Protein AF-X0V634-F1 (afdb_monomer)

Organism: NCBI:txid412755

Foldseek 3Di:
DDPVVLVVLQVLLVVLLVVLVVVPDDLVRLVVLLVVLVVSLVVLVVVLVPDPDPVVNVSSVVSNVSSVVSNVSSVCVVPDDD

Nearest PDB structures (foldseek):
  1cnt-assembly1_4  TM=6.697E-01  e=1.132E-01  Homo sapiens

pLDDT: mean 83.42, std 13.7, range [41.03, 95.56]

Solvent-accessible surface area (backbone atoms only — not comparable to full-atom values): 4575 Å² total; per-residue (Å²): 129,58,71,69,58,50,52,53,49,51,52,48,44,49,52,52,46,52,51,61,73,67,69,78,72,55,71,73,58,44,55,55,50,42,58,50,33,50,53,51,35,53,55,30,53,52,43,41,72,72,46,86,50,66,66,62,30,51,52,38,48,53,51,32,54,50,26,50,50,43,37,50,51,50,49,40,72,72,74,48,90,126

Radius of gyration: 13.32 Å; Cα contacts (8 Å, |Δi|>4): 54; chains: 1; bounding box: 34×22×34 Å

Structure (mmCIF, N/CA/C/O backbone):
data_AF-X0V634-F1
#
_entry.id   AF-X0V634-F1
#
loop_
_atom_site.group_PDB
_atom_site.id
_atom_site.type_symbol
_atom_site.label_atom_id
_atom_site.label_alt_id
_atom_site.label_comp_id
_atom_site.label_asym_id
_atom_site.label_entity_id
_atom_site.label_seq_id
_atom_site.pdbx_PDB_ins_code
_atom_site.Cartn_x
_atom_site.Cartn_y
_atom_site.Cartn_z
_atom_site.occupancy
_atom_site.B_iso_or_equiv
_atom_site.auth_seq_id
_atom_site.auth_comp_id
_atom_site.auth_asym_id
_atom_site.auth_atom_id
_atom_site.pdbx_PDB_model_num
ATOM 1 N N . MET A 1 1 ? -7.916 9.327 6.112 1.00 85.31 1 MET A N 1
ATOM 2 C CA . MET A 1 1 ? -8.250 8.637 4.845 1.00 85.31 1 MET A CA 1
ATOM 3 C C . MET A 1 1 ? -9.730 8.247 4.789 1.00 85.31 1 MET A C 1
ATOM 5 O O . MET A 1 1 ? -10.238 7.587 5.704 1.00 85.31 1 MET A O 1
ATOM 9 N N . ASN A 1 2 ? -10.425 8.692 3.745 1.00 88.94 2 ASN A N 1
ATOM 10 C CA . ASN A 1 2 ? -11.834 8.433 3.450 1.00 88.94 2 ASN A CA 1
ATOM 11 C C . ASN A 1 2 ? -12.023 7.157 2.597 1.00 88.94 2 ASN A C 1
ATOM 13 O O . ASN A 1 2 ? -11.053 6.541 2.169 1.00 88.94 2 ASN A O 1
ATOM 17 N N . HIS A 1 3 ? -13.274 6.741 2.372 1.00 86.31 3 HIS A N 1
ATOM 18 C CA . HIS A 1 3 ? -13.590 5.498 1.654 1.00 86.31 3 HIS A CA 1
ATOM 19 C C . HIS A 1 3 ? -13.096 5.490 0.196 1.00 86.31 3 HIS A C 1
ATOM 21 O O . HIS A 1 3 ? -12.489 4.513 -0.229 1.00 86.31 3 HIS A O 1
ATOM 27 N N . LYS A 1 4 ? -13.266 6.597 -0.539 1.00 90.81 4 LYS A N 1
ATOM 28 C CA . LYS A 1 4 ? -12.823 6.709 -1.939 1.00 90.81 4 LYS A CA 1
ATOM 29 C C . LYS A 1 4 ? -11.304 6.598 -2.074 1.00 90.81 4 LYS A C 1
ATOM 31 O O . LYS A 1 4 ? -10.819 5.954 -2.995 1.00 90.81 4 LYS A O 1
ATOM 36 N N . GLU A 1 5 ? -10.558 7.200 -1.149 1.00 90.06 5 GLU A N 1
ATOM 37 C CA . GLU A 1 5 ? -9.092 7.096 -1.116 1.00 90.06 5 GLU A CA 1
ATOM 38 C C . GLU A 1 5 ? -8.641 5.644 -0.892 1.00 90.06 5 GLU A C 1
ATOM 40 O O . GLU A 1 5 ? -7.706 5.179 -1.539 1.00 90.06 5 GLU A O 1
ATOM 45 N N . ILE A 1 6 ? -9.338 4.904 -0.023 1.00 88.88 6 ILE A N 1
ATOM 46 C CA . ILE A 1 6 ? -9.044 3.487 0.239 1.00 88.88 6 ILE A CA 1
ATOM 47 C C . ILE A 1 6 ? -9.314 2.638 -1.002 1.00 88.88 6 ILE A C 1
ATOM 49 O O . ILE A 1 6 ? -8.480 1.809 -1.351 1.00 88.88 6 ILE A O 1
ATOM 53 N N . GLU A 1 7 ? -10.438 2.852 -1.690 1.00 90.94 7 GLU A N 1
ATOM 54 C CA . GLU A 1 7 ? -10.756 2.137 -2.934 1.00 90.94 7 GLU A CA 1
ATOM 55 C C . GLU A 1 7 ? -9.723 2.411 -4.033 1.00 90.94 7 GLU A C 1
ATOM 57 O O . GLU A 1 7 ? -9.288 1.489 -4.723 1.00 90.94 7 GLU A O 1
ATOM 62 N N . GLN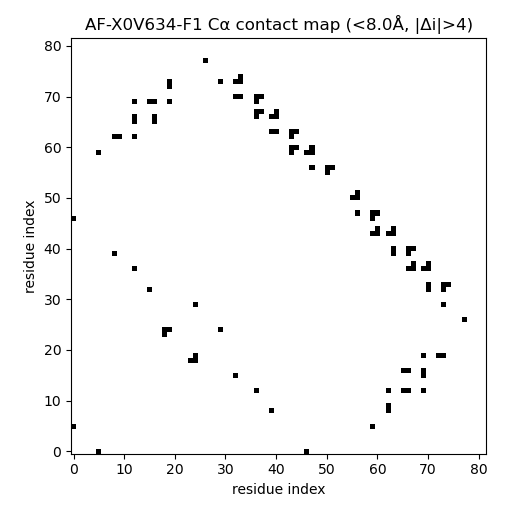 A 1 8 ? -9.294 3.666 -4.186 1.00 91.56 8 GLN A N 1
ATOM 63 C CA . GLN A 1 8 ? -8.255 4.039 -5.148 1.00 91.56 8 GLN A CA 1
ATOM 64 C C . GLN A 1 8 ? -6.928 3.341 -4.842 1.00 91.56 8 GLN A C 1
ATOM 66 O O . GLN A 1 8 ? -6.326 2.754 -5.741 1.00 91.56 8 GLN A O 1
ATOM 71 N N . ILE A 1 9 ? -6.502 3.351 -3.575 1.00 90.75 9 ILE A N 1
ATOM 72 C CA . ILE A 1 9 ? -5.282 2.668 -3.137 1.00 90.75 9 ILE A CA 1
ATOM 73 C C . ILE A 1 9 ? -5.401 1.155 -3.331 1.00 90.75 9 ILE A C 1
ATOM 75 O O . ILE A 1 9 ? -4.473 0.538 -3.844 1.00 90.75 9 ILE A O 1
ATOM 79 N N . ALA A 1 10 ? -6.533 0.553 -2.969 1.00 89.69 10 ALA A N 1
ATOM 80 C CA . ALA A 1 10 ? -6.755 -0.879 -3.133 1.00 89.69 10 ALA A CA 1
ATOM 81 C C . ALA A 1 10 ? -6.687 -1.305 -4.605 1.00 89.69 10 ALA A C 1
ATOM 83 O O . ALA A 1 10 ? -6.018 -2.286 -4.930 1.00 89.69 10 ALA A O 1
ATOM 84 N N . ASN A 1 11 ? -7.324 -0.544 -5.499 1.00 91.81 11 ASN A N 1
ATOM 85 C CA . ASN A 1 11 ? -7.280 -0.801 -6.937 1.00 91.81 11 ASN A CA 1
ATOM 86 C C . ASN A 1 11 ? -5.863 -0.667 -7.499 1.00 91.81 11 ASN A C 1
ATOM 88 O O . ASN A 1 11 ? -5.443 -1.529 -8.266 1.00 91.81 11 ASN A O 1
ATOM 92 N N . TYR A 1 12 ? -5.131 0.373 -7.091 1.00 91.00 12 TYR A N 1
ATOM 93 C CA . TYR A 1 12 ? -3.738 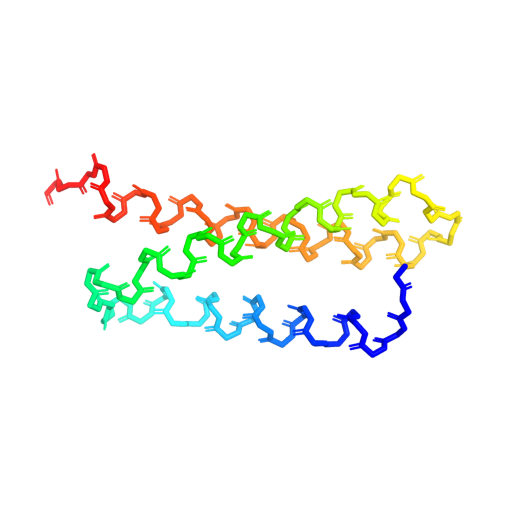0.567 -7.484 1.00 91.00 12 TYR A CA 1
ATOM 94 C C . TYR A 1 12 ? -2.853 -0.592 -7.009 1.00 91.00 12 TYR A C 1
ATOM 96 O O . TYR A 1 12 ? -2.220 -1.247 -7.826 1.00 91.00 12 TYR A O 1
ATOM 104 N N . VAL A 1 13 ? -2.872 -0.916 -5.712 1.00 87.56 13 VAL A N 1
ATOM 105 C CA . VAL A 1 13 ? -2.049 -1.993 -5.135 1.00 87.56 13 VAL A CA 1
ATOM 106 C C . VAL A 1 13 ? -2.355 -3.343 -5.782 1.00 87.56 13 VAL A C 1
ATOM 108 O O . VAL A 1 13 ? -1.431 -4.115 -6.022 1.00 87.56 13 VAL A O 1
ATOM 111 N N . ARG A 1 14 ? -3.626 -3.628 -6.098 1.00 87.88 14 ARG A N 1
ATOM 112 C CA . ARG A 1 14 ? -4.008 -4.842 -6.829 1.00 87.88 14 ARG A CA 1
ATOM 113 C C . ARG A 1 14 ? -3.438 -4.851 -8.248 1.00 87.88 14 ARG A C 1
ATOM 115 O O . ARG A 1 14 ? -2.798 -5.827 -8.611 1.00 87.88 14 ARG A O 1
ATOM 122 N N . ALA A 1 15 ? -3.638 -3.779 -9.016 1.00 86.06 15 ALA A N 1
ATOM 123 C CA . ALA A 1 15 ? -3.146 -3.690 -10.390 1.00 86.06 15 ALA A CA 1
ATOM 124 C C . ALA A 1 15 ? -1.613 -3.794 -10.452 1.00 86.06 15 ALA A C 1
ATOM 126 O O . ALA A 1 15 ? -1.073 -4.527 -11.275 1.00 86.06 15 ALA A O 1
ATOM 127 N N . THR A 1 16 ? -0.907 -3.127 -9.535 1.00 84.88 16 THR A N 1
ATOM 128 C CA . THR A 1 16 ? 0.551 -3.232 -9.423 1.00 84.88 16 THR A CA 1
ATOM 129 C C . THR A 1 16 ? 0.979 -4.647 -9.023 1.00 84.88 16 THR A C 1
ATOM 131 O O . THR A 1 16 ? 1.945 -5.164 -9.573 1.00 84.88 16 THR A O 1
ATOM 134 N N . ALA A 1 17 ? 0.269 -5.309 -8.101 1.00 83.62 17 ALA A N 1
ATOM 135 C CA . ALA A 1 17 ? 0.564 -6.696 -7.739 1.00 83.62 17 ALA A CA 1
ATOM 136 C C . ALA A 1 17 ? 0.388 -7.653 -8.930 1.00 83.62 17 ALA A C 1
ATOM 138 O O . ALA A 1 17 ? 1.242 -8.507 -9.139 1.00 83.62 17 ALA A O 1
ATOM 139 N N . GLU A 1 18 ? -0.680 -7.492 -9.714 1.00 82.69 18 GLU A N 1
ATOM 140 C CA . GLU A 1 18 ? -0.946 -8.276 -10.929 1.00 82.69 18 GLU A CA 1
ATOM 141 C C . GLU A 1 18 ? 0.151 -8.058 -11.983 1.00 82.69 18 GLU A C 1
ATOM 143 O O . GLU A 1 18 ? 0.766 -9.023 -12.436 1.00 82.69 18 GLU A O 1
ATOM 148 N N . ALA A 1 19 ? 0.494 -6.800 -12.277 1.00 76.31 19 ALA A N 1
ATOM 149 C CA . ALA A 1 1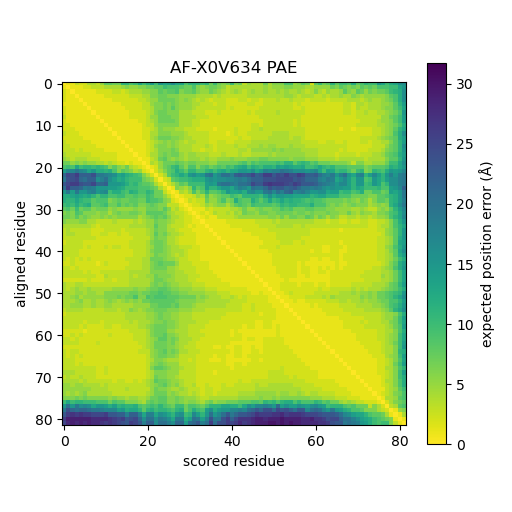9 ? 1.546 -6.454 -13.235 1.00 76.31 19 ALA A CA 1
ATOM 150 C C . ALA A 1 19 ? 2.930 -7.008 -12.841 1.00 76.31 19 ALA A C 1
ATOM 152 O O . ALA A 1 19 ? 3.731 -7.372 -13.701 1.00 76.31 19 ALA A O 1
ATOM 153 N N . LEU A 1 20 ? 3.221 -7.102 -11.538 1.00 74.94 20 LEU A N 1
ATOM 154 C CA . LEU A 1 20 ? 4.476 -7.673 -11.043 1.00 74.94 20 LEU A CA 1
ATOM 155 C C . LEU A 1 20 ? 4.536 -9.201 -11.153 1.00 74.94 20 LEU A C 1
ATOM 157 O O . LEU A 1 20 ? 5.634 -9.737 -11.291 1.00 74.94 20 LEU A O 1
ATOM 161 N N . VAL A 1 21 ? 3.399 -9.905 -11.108 1.00 70.81 21 VAL A N 1
ATOM 162 C CA . VAL A 1 21 ? 3.354 -11.356 -11.372 1.00 70.81 21 VAL A CA 1
ATOM 163 C C . VAL A 1 21 ? 3.634 -11.644 -12.845 1.00 70.81 21 VAL A C 1
ATOM 165 O O . VAL A 1 21 ? 4.300 -12.630 -13.156 1.00 70.81 21 VAL A O 1
ATOM 168 N N . GLU A 1 22 ? 3.160 -10.780 -13.741 1.00 60.16 22 GLU A N 1
ATOM 169 C CA . GLU A 1 22 ? 3.323 -10.957 -15.186 1.00 60.16 22 GLU A CA 1
ATOM 170 C C . GLU A 1 22 ? 4.727 -10.585 -15.698 1.00 60.16 22 GLU A C 1
ATOM 172 O O . GLU A 1 22 ? 5.070 -10.956 -16.811 1.00 60.16 22 GLU A O 1
ATOM 177 N N . CYS A 1 23 ? 5.596 -9.975 -14.878 1.00 54.06 23 CYS A N 1
ATOM 178 C CA . CYS A 1 23 ? 7.037 -9.812 -15.152 1.00 54.06 23 CYS A CA 1
ATOM 179 C C . CYS A 1 23 ? 7.405 -9.171 -16.516 1.00 54.06 23 CYS A C 1
ATOM 181 O O . CYS A 1 23 ? 8.509 -9.378 -17.014 1.00 54.06 23 CYS A O 1
ATOM 183 N N . GLU A 1 24 ? 6.535 -8.344 -17.101 1.00 54.28 24 GLU A N 1
ATOM 184 C CA . GLU A 1 24 ? 6.778 -7.632 -18.373 1.00 54.28 24 GLU A CA 1
ATOM 185 C C . GLU A 1 24 ? 6.999 -6.117 -18.169 1.00 54.28 24 GLU A C 1
ATOM 187 O O . GLU A 1 24 ? 6.521 -5.276 -18.929 1.00 54.28 24 GLU A O 1
ATOM 192 N N . GLY A 1 25 ? 7.699 -5.728 -17.100 1.00 54.66 25 GLY A N 1
ATOM 193 C CA . GLY A 1 25 ? 7.900 -4.316 -16.757 1.00 54.66 25 GLY A CA 1
ATOM 194 C C . GLY A 1 25 ? 9.096 -3.665 -17.460 1.00 54.66 25 GLY A C 1
ATOM 195 O O . GLY A 1 25 ? 10.237 -4.047 -17.213 1.00 54.66 25 GLY A O 1
ATOM 196 N N . ASP A 1 26 ? 8.853 -2.618 -18.257 1.00 59.75 26 ASP A N 1
ATOM 197 C CA . ASP A 1 26 ? 9.878 -1.647 -18.674 1.00 59.75 26 ASP A CA 1
ATOM 198 C C . ASP A 1 26 ? 10.500 -0.959 -17.439 1.00 59.75 26 ASP A C 1
ATOM 200 O O . ASP A 1 26 ? 9.795 -0.539 -16.514 1.00 59.75 26 ASP A O 1
ATOM 204 N N . VAL A 1 27 ? 11.829 -0.810 -17.435 1.00 58.34 27 VAL A N 1
ATOM 205 C CA . VAL A 1 27 ? 12.615 -0.214 -16.346 1.00 58.34 27 VAL A CA 1
ATOM 206 C C . VAL A 1 27 ? 12.106 1.187 -16.004 1.00 58.34 27 VAL A C 1
ATOM 208 O O . VAL A 1 27 ? 11.999 1.518 -14.830 1.00 58.34 27 VAL A O 1
ATOM 211 N N . ALA A 1 28 ? 11.709 2.007 -16.979 1.00 61.03 28 ALA A N 1
ATOM 212 C CA . ALA A 1 28 ? 11.165 3.337 -16.682 1.00 61.03 28 ALA A CA 1
ATOM 213 C C . ALA A 1 28 ? 9.822 3.275 -15.922 1.00 61.03 28 ALA A C 1
ATOM 215 O O . ALA A 1 28 ? 9.603 4.044 -14.982 1.00 61.03 28 ALA A O 1
ATOM 216 N N . GLY A 1 29 ? 8.949 2.327 -16.281 1.00 68.81 29 GLY A N 1
ATOM 217 C CA . GLY A 1 29 ? 7.662 2.109 -15.614 1.00 68.81 29 GLY A CA 1
ATOM 218 C C . GLY A 1 29 ? 7.831 1.666 -14.162 1.00 68.81 29 GLY A C 1
ATOM 219 O O . GLY A 1 29 ? 7.170 2.188 -13.266 1.00 68.81 29 GLY A O 1
ATOM 220 N N . LEU A 1 30 ? 8.805 0.796 -13.900 1.00 71.25 30 LEU A N 1
ATOM 221 C CA . LEU A 1 30 ? 9.105 0.317 -12.551 1.00 71.25 30 LEU A CA 1
ATOM 222 C C . LEU A 1 30 ? 9.566 1.439 -11.595 1.00 71.25 30 LEU A C 1
ATOM 224 O O . LEU A 1 30 ? 9.278 1.387 -10.400 1.00 71.25 30 LEU A O 1
ATOM 228 N N . GLN A 1 31 ? 10.238 2.480 -12.098 1.00 70.94 31 GLN A N 1
ATOM 229 C CA . GLN A 1 31 ? 10.700 3.613 -11.281 1.00 70.94 31 GLN A CA 1
ATOM 230 C C . GLN A 1 31 ? 9.526 4.472 -10.786 1.00 70.94 31 GLN A C 1
ATOM 232 O O . GLN A 1 31 ? 9.499 4.912 -9.631 1.00 70.94 31 GLN A O 1
ATOM 237 N N . ILE A 1 32 ? 8.542 4.684 -11.664 1.00 77.25 32 ILE A N 1
ATOM 238 C CA . ILE A 1 32 ? 7.299 5.400 -11.356 1.00 77.25 32 ILE A CA 1
ATOM 239 C C . ILE A 1 32 ? 6.490 4.599 -10.329 1.00 77.25 32 ILE A C 1
ATOM 241 O O . ILE A 1 32 ? 6.088 5.154 -9.302 1.00 77.25 32 ILE A O 1
ATOM 245 N N . GLU A 1 33 ? 6.343 3.288 -10.549 1.00 82.62 33 GLU A N 1
ATOM 246 C CA . GLU A 1 33 ? 5.665 2.381 -9.619 1.00 82.62 33 GLU A CA 1
ATOM 247 C C . GLU A 1 33 ? 6.331 2.369 -8.237 1.00 82.62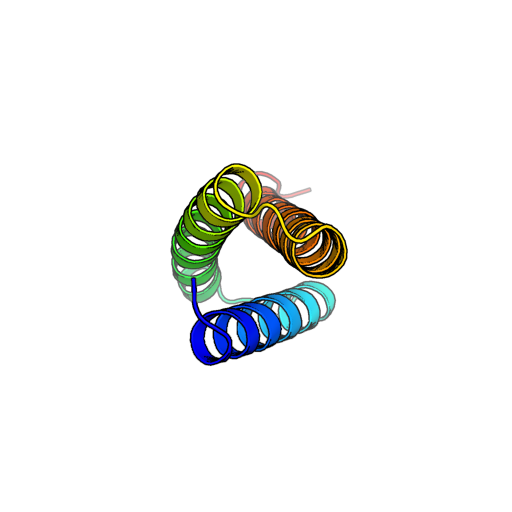 33 GLU A C 1
ATOM 249 O O . GLU A 1 33 ? 5.646 2.437 -7.220 1.00 82.62 33 GLU A O 1
ATOM 254 N N . LEU A 1 34 ? 7.667 2.376 -8.162 1.00 84.81 34 LEU A N 1
ATOM 255 C CA . LEU A 1 34 ? 8.389 2.418 -6.888 1.00 84.81 34 LEU A CA 1
ATOM 256 C C . LEU A 1 34 ? 8.057 3.673 -6.065 1.00 84.81 34 LEU A C 1
ATOM 258 O O . LEU A 1 34 ? 7.754 3.577 -4.871 1.00 84.81 34 LEU A O 1
ATOM 262 N N . GLY A 1 35 ? 8.104 4.851 -6.694 1.00 88.12 35 GLY A N 1
ATOM 263 C CA . GLY A 1 35 ? 7.798 6.115 -6.022 1.00 88.12 35 GLY A CA 1
ATOM 264 C C . GLY A 1 35 ? 6.339 6.198 -5.568 1.00 88.12 35 GLY A C 1
ATOM 265 O O . GLY A 1 35 ? 6.042 6.733 -4.496 1.00 88.12 35 GLY A O 1
ATOM 266 N N . GLN A 1 36 ? 5.423 5.642 -6.357 1.00 90.31 36 GLN A N 1
ATOM 267 C CA . GLN A 1 36 ? 3.997 5.638 -6.053 1.00 90.31 36 GLN A CA 1
ATOM 268 C C . GLN A 1 36 ? 3.647 4.621 -4.955 1.00 90.31 36 GLN A C 1
ATOM 270 O O . GLN A 1 36 ? 2.954 4.981 -4.000 1.00 90.31 36 GLN A O 1
ATOM 275 N N . LEU A 1 37 ? 4.232 3.421 -4.985 1.00 90.56 37 LEU A N 1
ATOM 276 C CA . LEU A 1 37 ? 4.166 2.444 -3.895 1.00 90.56 37 LEU A CA 1
ATOM 277 C C . LEU A 1 37 ? 4.710 3.012 -2.583 1.00 90.56 37 LEU A C 1
ATOM 279 O O . LEU A 1 37 ? 4.115 2.789 -1.530 1.00 90.56 37 LEU A O 1
ATOM 283 N N . GLN A 1 38 ? 5.804 3.778 -2.619 1.00 92.44 38 GLN A N 1
ATOM 284 C CA . GLN A 1 38 ? 6.346 4.406 -1.416 1.00 92.44 38 GLN A CA 1
ATOM 285 C C . GLN A 1 38 ? 5.349 5.389 -0.787 1.00 92.44 38 GLN A C 1
ATOM 287 O O . GLN A 1 38 ? 5.024 5.240 0.394 1.00 92.44 38 GLN A O 1
ATOM 292 N N . LYS A 1 39 ? 4.778 6.303 -1.583 1.00 94.00 39 LYS A N 1
ATOM 293 C CA . LYS A 1 39 ? 3.736 7.235 -1.116 1.00 94.00 39 LYS A CA 1
ATOM 294 C C . LYS A 1 39 ? 2.523 6.501 -0.543 1.00 94.00 39 LYS A C 1
ATOM 296 O O . LYS A 1 39 ? 2.030 6.867 0.520 1.00 94.00 39 LYS A O 1
ATOM 301 N N . VAL A 1 40 ? 2.066 5.444 -1.216 1.00 93.38 40 VAL A N 1
ATOM 302 C CA . VAL A 1 40 ? 0.936 4.626 -0.754 1.00 93.38 40 VAL A CA 1
ATOM 303 C C . VAL A 1 40 ? 1.242 3.972 0.594 1.00 93.38 40 VAL A C 1
ATOM 305 O O . VAL A 1 40 ? 0.419 4.049 1.503 1.00 93.38 40 VAL A O 1
ATOM 308 N N . THR A 1 41 ? 2.429 3.381 0.774 1.00 93.62 41 THR A N 1
ATOM 309 C CA . THR A 1 41 ? 2.805 2.770 2.063 1.00 93.62 41 THR A CA 1
ATOM 310 C C . THR A 1 41 ? 2.892 3.791 3.199 1.00 93.62 41 THR A C 1
ATOM 312 O O . THR A 1 41 ? 2.495 3.491 4.325 1.00 93.62 41 THR A O 1
ATOM 315 N N . GLU A 1 42 ? 3.347 5.017 2.929 1.00 95.12 42 GLU A N 1
ATOM 316 C CA . GLU A 1 42 ? 3.376 6.102 3.920 1.00 95.12 42 GLU A CA 1
ATOM 317 C C . GLU A 1 42 ? 1.956 6.526 4.325 1.00 95.12 42 GLU A C 1
ATOM 319 O O . GLU A 1 42 ? 1.639 6.576 5.517 1.00 95.12 42 GLU A O 1
ATOM 324 N N . GLN A 1 43 ? 1.070 6.732 3.345 1.00 94.38 43 GLN A N 1
ATOM 325 C CA . GLN A 1 43 ? -0.336 7.078 3.581 1.00 94.38 43 GLN A CA 1
ATOM 326 C C . GLN A 1 43 ? -1.087 5.988 4.354 1.00 94.38 43 GLN A C 1
ATOM 328 O O . GLN A 1 43 ? -1.848 6.292 5.275 1.00 94.38 43 GLN A O 1
ATOM 333 N N . LEU A 1 44 ? -0.874 4.718 4.002 1.00 94.38 44 LEU A N 1
ATOM 334 C CA . LEU A 1 44 ? -1.483 3.586 4.696 1.00 94.38 44 LEU A CA 1
ATOM 335 C C . LEU A 1 44 ? -0.953 3.461 6.126 1.00 94.38 44 LEU A C 1
ATOM 337 O O . LEU A 1 44 ? -1.749 3.303 7.048 1.00 94.38 44 LEU A O 1
ATOM 341 N N . THR A 1 45 ? 0.359 3.610 6.336 1.00 95.38 45 THR A N 1
ATOM 342 C CA . THR A 1 45 ? 0.971 3.572 7.676 1.00 95.38 45 THR A CA 1
ATOM 343 C C . THR A 1 45 ? 0.375 4.644 8.590 1.00 95.38 45 THR A C 1
ATOM 345 O O . THR A 1 45 ? -0.009 4.345 9.722 1.00 95.38 45 THR A O 1
ATOM 348 N N . GLN A 1 46 ? 0.233 5.876 8.092 1.00 95.56 46 GLN A N 1
ATOM 349 C CA . GLN A 1 46 ? -0.409 6.955 8.840 1.00 95.56 46 GLN A CA 1
ATOM 350 C C . GLN A 1 46 ? -1.883 6.634 9.137 1.00 95.56 46 GLN A C 1
ATOM 352 O O . GLN A 1 46 ? -2.322 6.732 10.283 1.00 95.56 46 GLN A O 1
ATOM 357 N N . ALA A 1 47 ? -2.640 6.165 8.141 1.00 93.50 47 ALA A N 1
ATOM 358 C CA . ALA A 1 47 ? -4.051 5.828 8.318 1.00 93.50 47 ALA A CA 1
ATOM 359 C C . ALA A 1 47 ? -4.280 4.672 9.314 1.00 93.50 47 ALA A C 1
ATOM 361 O O . ALA A 1 47 ? -5.262 4.696 10.054 1.00 93.50 47 ALA A O 1
ATOM 362 N N . ILE A 1 48 ? -3.380 3.682 9.368 1.00 95.50 48 ILE A N 1
ATOM 363 C CA . ILE A 1 48 ? -3.406 2.580 10.348 1.00 95.50 48 ILE A CA 1
ATOM 364 C C . ILE A 1 48 ? -3.196 3.103 11.775 1.00 95.50 48 ILE A C 1
ATOM 366 O O . ILE A 1 48 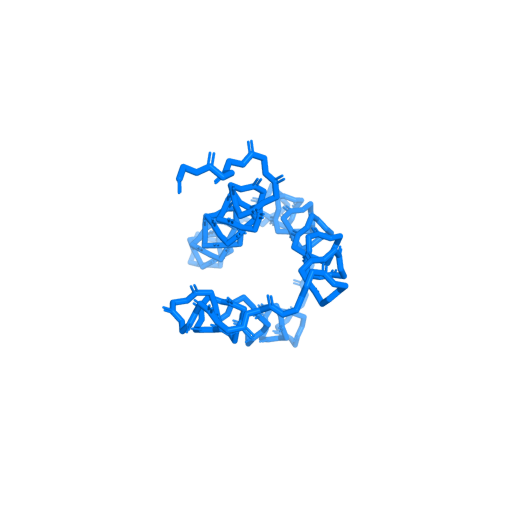? -3.819 2.596 12.711 1.00 95.50 48 ILE A O 1
ATOM 370 N N . ALA A 1 49 ? -2.310 4.089 11.950 1.00 94.75 49 ALA A N 1
ATOM 371 C CA . ALA A 1 49 ? -2.032 4.694 13.250 1.00 94.75 49 ALA A CA 1
ATOM 372 C C . ALA A 1 49 ? -3.196 5.569 13.743 1.00 94.75 49 ALA A C 1
ATOM 374 O O . ALA A 1 49 ? -3.497 5.575 14.934 1.00 94.75 49 ALA A O 1
ATOM 375 N N . GLU A 1 50 ? -3.864 6.275 12.829 1.00 94.50 50 GLU A N 1
ATOM 376 C CA . GLU A 1 50 ? -4.961 7.199 13.138 1.00 94.50 50 GLU A CA 1
ATOM 377 C C . GLU A 1 50 ? -6.325 6.509 13.294 1.00 94.50 50 GLU A C 1
ATOM 379 O O . GLU A 1 50 ? -7.241 7.073 13.896 1.00 94.50 50 GLU A O 1
ATOM 384 N N . THR A 1 51 ? -6.505 5.305 12.742 1.00 92.88 51 THR A N 1
ATOM 385 C CA . THR A 1 51 ? -7.801 4.624 12.780 1.00 92.88 51 THR A CA 1
ATOM 386 C C . THR A 1 51 ? -8.019 3.847 14.082 1.00 92.88 51 THR A C 1
ATOM 388 O O . THR A 1 51 ? -7.175 3.069 14.531 1.00 92.88 51 THR A O 1
ATOM 391 N N . THR A 1 52 ? -9.196 4.038 14.679 1.00 93.94 52 THR A N 1
ATOM 392 C CA . THR A 1 52 ? -9.671 3.304 15.864 1.00 93.94 52 THR A CA 1
ATOM 393 C C . THR A 1 52 ? -10.638 2.172 15.517 1.00 93.94 52 THR A C 1
ATOM 395 O O . THR A 1 52 ? -10.943 1.347 16.374 1.00 93.94 52 THR A O 1
ATOM 398 N N . ASP A 1 53 ? -11.106 2.121 14.268 1.00 94.56 53 ASP A N 1
ATOM 399 C CA . ASP A 1 53 ? -11.993 1.082 13.750 1.00 94.56 53 ASP A CA 1
ATOM 400 C C . ASP A 1 53 ? -11.166 -0.182 13.439 1.00 94.56 53 ASP A C 1
ATOM 402 O O . ASP A 1 53 ?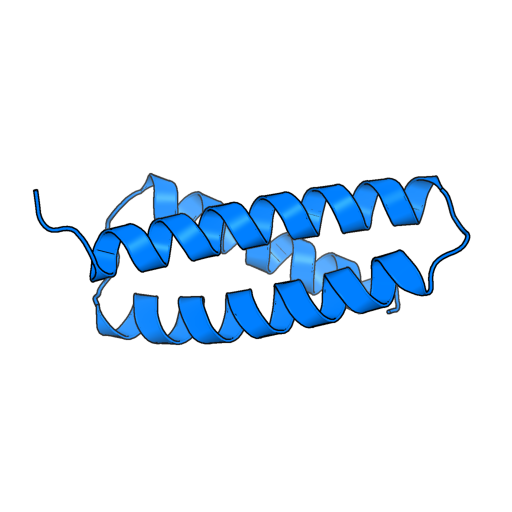 -10.263 -0.118 12.597 1.00 94.56 53 ASP A O 1
ATOM 406 N N . PRO A 1 54 ? -11.423 -1.318 14.115 1.00 91.44 54 PRO A N 1
ATOM 407 C CA . PRO A 1 54 ? -10.615 -2.526 13.973 1.00 91.44 54 PRO A CA 1
ATOM 408 C C . PRO A 1 54 ? -10.723 -3.169 12.585 1.00 91.44 54 PRO A C 1
ATOM 410 O O . PRO A 1 54 ? -9.713 -3.658 12.074 1.00 91.44 54 PRO A O 1
ATOM 413 N N . ASP A 1 55 ? -11.892 -3.123 11.945 1.00 92.06 55 ASP A N 1
ATOM 414 C CA . ASP A 1 55 ? -12.112 -3.723 10.626 1.00 92.06 55 ASP A CA 1
ATOM 415 C C . ASP A 1 55 ? -11.424 -2.886 9.550 1.00 92.06 55 ASP A C 1
ATOM 417 O O . ASP A 1 55 ? -10.686 -3.396 8.699 1.00 92.06 55 ASP A O 1
ATOM 421 N N . LYS A 1 56 ? -11.572 -1.561 9.646 1.00 91.75 56 LYS A N 1
ATOM 422 C CA . LYS A 1 56 ? -10.849 -0.624 8.786 1.00 91.75 56 LYS A CA 1
ATOM 423 C C . LYS A 1 56 ? -9.341 -0.745 8.985 1.00 91.75 56 LYS A C 1
ATOM 425 O O . LYS A 1 56 ? -8.592 -0.722 8.008 1.00 91.75 56 LYS A O 1
ATOM 430 N N . LYS A 1 57 ? -8.878 -0.909 10.227 1.00 93.88 57 LYS A N 1
ATOM 431 C CA . LYS A 1 57 ? -7.459 -1.118 10.535 1.00 93.88 57 LYS A CA 1
ATOM 432 C C . LYS A 1 57 ? -6.924 -2.393 9.898 1.00 93.88 57 LYS A C 1
ATOM 434 O O . LYS A 1 57 ? -5.836 -2.361 9.322 1.00 93.88 57 LYS A O 1
ATOM 439 N N . ALA A 1 58 ? -7.678 -3.490 9.969 1.00 93.94 58 ALA A N 1
ATOM 440 C CA . ALA A 1 58 ? -7.307 -4.757 9.349 1.00 93.94 58 ALA A CA 1
ATOM 441 C C . ALA A 1 58 ? -7.193 -4.621 7.822 1.00 93.94 58 ALA A C 1
ATOM 443 O O . ALA A 1 58 ? -6.185 -5.037 7.246 1.00 93.94 58 ALA A O 1
ATOM 444 N N . LEU A 1 59 ? -8.164 -3.958 7.183 1.00 93.25 59 LEU A N 1
ATOM 445 C CA . LEU A 1 59 ? -8.134 -3.675 5.746 1.00 93.25 59 LEU A CA 1
ATOM 446 C C . LEU A 1 59 ? -6.905 -2.843 5.353 1.00 93.25 59 LEU A C 1
ATOM 448 O O . LEU A 1 59 ? -6.144 -3.243 4.473 1.00 93.25 59 LEU A O 1
ATOM 452 N N . LEU A 1 60 ? -6.676 -1.712 6.027 1.00 94.88 60 LEU A N 1
ATOM 453 C CA . LEU A 1 60 ? -5.531 -0.839 5.753 1.00 94.88 60 LEU A CA 1
ATOM 454 C C . LEU A 1 60 ? -4.196 -1.567 5.963 1.00 94.88 60 LEU A C 1
ATOM 456 O O . LEU A 1 60 ? -3.275 -1.402 5.168 1.00 94.88 60 LEU A O 1
ATOM 460 N N . THR A 1 61 ? -4.105 -2.416 6.990 1.00 95.00 61 THR A N 1
ATOM 461 C CA . THR A 1 61 ? -2.913 -3.237 7.258 1.00 95.00 61 THR A CA 1
ATOM 462 C C . THR A 1 61 ? -2.658 -4.248 6.140 1.0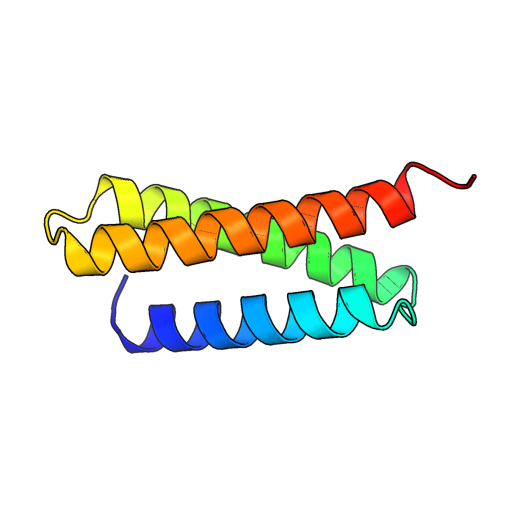0 95.00 61 THR A C 1
ATOM 464 O O . THR A 1 61 ? -1.517 -4.417 5.715 1.00 95.00 61 THR A O 1
ATOM 467 N N . SER A 1 62 ? -3.705 -4.901 5.630 1.00 94.56 62 SER A N 1
ATOM 468 C CA . SER A 1 62 ? -3.589 -5.838 4.505 1.00 94.56 62 SER A CA 1
ATOM 469 C C . SER A 1 62 ? -3.107 -5.140 3.225 1.00 94.56 62 SER A C 1
ATOM 471 O O . SER A 1 62 ? -2.210 -5.639 2.535 1.00 94.56 62 SER A O 1
ATOM 473 N N . LEU A 1 63 ? -3.638 -3.944 2.947 1.00 93.12 63 LEU A N 1
ATOM 474 C CA . LEU A 1 63 ? -3.197 -3.111 1.828 1.00 93.12 63 LEU A CA 1
ATOM 475 C C . LEU A 1 63 ? -1.731 -2.683 1.980 1.00 93.12 63 LEU A C 1
ATOM 477 O O . LEU A 1 63 ? -0.970 -2.795 1.021 1.00 93.12 63 LEU A O 1
ATOM 481 N N . ASP A 1 64 ? -1.311 -2.259 3.177 1.00 95.25 64 ASP A N 1
ATOM 482 C CA . ASP A 1 64 ? 0.067 -1.815 3.436 1.00 95.25 64 ASP A CA 1
ATOM 483 C C . ASP A 1 64 ? 1.069 -2.954 3.227 1.00 95.25 64 ASP A C 1
ATOM 485 O O . ASP A 1 64 ? 2.081 -2.794 2.544 1.00 95.25 64 ASP A O 1
ATOM 489 N N . GLN A 1 65 ? 0.754 -4.146 3.739 1.00 93.19 65 GLN A N 1
ATOM 490 C CA . GLN A 1 65 ? 1.584 -5.333 3.537 1.00 93.19 65 GLN A CA 1
ATOM 491 C C . GLN A 1 65 ? 1.724 -5.688 2.055 1.00 93.19 65 GLN A C 1
ATOM 493 O O . GLN A 1 65 ? 2.825 -6.003 1.598 1.00 93.19 65 GLN A O 1
ATOM 498 N N . THR A 1 66 ? 0.630 -5.617 1.296 1.00 90.38 66 THR A N 1
ATOM 499 C CA . THR A 1 66 ? 0.638 -5.923 -0.140 1.00 90.38 66 THR A CA 1
ATOM 500 C C . THR A 1 66 ? 1.442 -4.882 -0.920 1.00 90.38 66 THR A C 1
ATOM 502 O O . THR A 1 66 ? 2.315 -5.251 -1.705 1.00 90.38 66 THR A O 1
ATOM 505 N N . ALA A 1 67 ? 1.250 -3.591 -0.638 1.00 90.88 67 ALA A N 1
ATOM 506 C CA . ALA A 1 67 ? 2.016 -2.506 -1.249 1.00 90.88 67 ALA A CA 1
ATOM 507 C C . ALA A 1 67 ? 3.524 -2.626 -0.954 1.00 90.88 67 ALA A C 1
ATOM 509 O O . ALA A 1 67 ? 4.353 -2.477 -1.851 1.00 90.88 67 ALA A O 1
ATOM 510 N N . ARG A 1 68 ? 3.908 -2.978 0.281 1.00 91.06 68 ARG A N 1
ATOM 511 C CA . ARG A 1 68 ? 5.316 -3.224 0.647 1.00 91.06 68 ARG A CA 1
ATOM 512 C C . ARG A 1 68 ? 5.920 -4.409 -0.100 1.00 91.06 68 ARG A C 1
ATOM 514 O O . ARG A 1 68 ? 7.075 -4.328 -0.513 1.00 91.06 68 ARG A O 1
ATOM 521 N N . ARG A 1 69 ? 5.162 -5.495 -0.291 1.00 87.31 69 ARG A N 1
ATOM 522 C CA . ARG A 1 69 ? 5.607 -6.640 -1.104 1.00 87.31 69 ARG A CA 1
ATOM 523 C C . ARG A 1 69 ? 5.837 -6.228 -2.554 1.00 87.31 69 ARG A C 1
ATOM 525 O O . ARG A 1 69 ? 6.901 -6.530 -3.084 1.00 87.31 69 ARG A O 1
ATOM 532 N N . CYS A 1 70 ? 4.902 -5.480 -3.142 1.00 86.81 70 CYS A N 1
ATOM 533 C CA . CYS A 1 70 ? 5.054 -4.931 -4.490 1.00 86.81 70 CYS A CA 1
ATOM 534 C C . CYS A 1 70 ? 6.319 -4.070 -4.586 1.00 86.81 70 CYS A C 1
ATOM 536 O O . CYS A 1 70 ? 7.147 -4.268 -5.469 1.00 86.81 70 CYS A O 1
ATOM 538 N N . LYS A 1 71 ? 6.533 -3.187 -3.602 1.00 88.00 71 LYS A N 1
ATOM 539 C CA . LYS A 1 71 ? 7.706 -2.308 -3.540 1.00 88.00 71 LYS A CA 1
ATOM 540 C C . LYS A 1 71 ? 9.010 -3.098 -3.518 1.00 88.00 71 LYS A C 1
ATOM 542 O O . LYS A 1 71 ? 9.944 -2.777 -4.244 1.00 88.00 71 LYS A O 1
ATOM 547 N N . ASN A 1 72 ? 9.069 -4.141 -2.695 1.00 84.88 72 ASN A N 1
ATOM 548 C CA . ASN A 1 72 ? 10.244 -5.000 -2.599 1.00 84.88 72 ASN A CA 1
ATOM 549 C C . ASN A 1 72 ? 10.484 -5.784 -3.892 1.00 84.88 72 ASN A C 1
ATOM 551 O O . ASN A 1 72 ? 11.633 -5.937 -4.282 1.00 84.88 72 ASN A O 1
ATOM 555 N N . CYS A 1 73 ? 9.427 -6.247 -4.562 1.00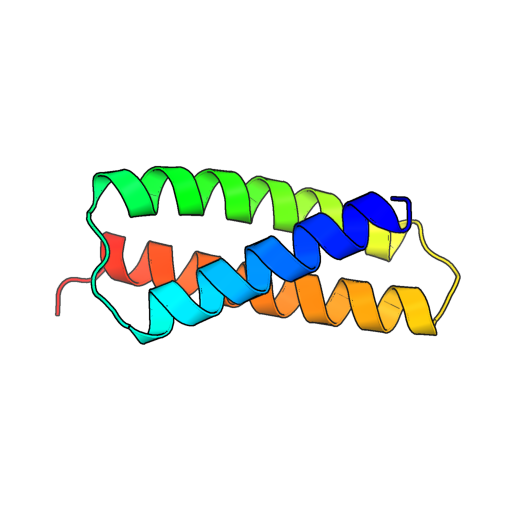 82.62 73 CYS A N 1
ATOM 556 C CA . CYS A 1 73 ? 9.540 -6.929 -5.850 1.00 82.62 73 CYS A CA 1
ATOM 557 C C . CYS A 1 73 ? 10.123 -5.996 -6.923 1.00 82.62 73 CYS A C 1
ATOM 559 O O . CYS A 1 73 ? 11.108 -6.351 -7.564 1.00 82.62 73 CYS A O 1
ATOM 561 N N . VAL A 1 74 ? 9.610 -4.764 -7.030 1.00 81.38 74 VAL A N 1
ATOM 562 C CA 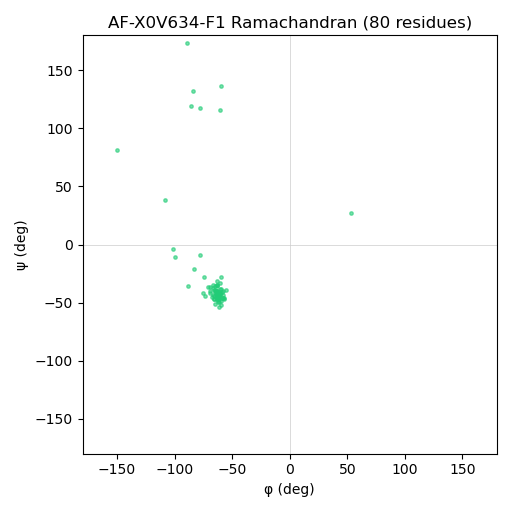. VAL A 1 74 ? 10.172 -3.730 -7.915 1.00 81.38 74 VAL A CA 1
ATOM 563 C C . VAL A 1 74 ? 11.648 -3.468 -7.593 1.00 81.38 74 VAL A C 1
ATOM 565 O O . VAL A 1 74 ? 12.488 -3.469 -8.486 1.00 81.38 74 VAL A O 1
ATOM 568 N N . LEU A 1 75 ? 11.993 -3.303 -6.312 1.00 80.62 75 LEU A N 1
ATOM 569 C CA . LEU A 1 75 ? 13.380 -3.097 -5.881 1.00 80.62 75 LEU A CA 1
ATOM 570 C C . LEU A 1 75 ? 14.291 -4.292 -6.195 1.00 80.62 75 LEU A C 1
ATOM 572 O O . LEU A 1 75 ? 15.460 -4.089 -6.507 1.00 80.62 75 LEU A O 1
ATOM 576 N N . GLN A 1 76 ? 13.786 -5.525 -6.118 1.00 77.94 76 GLN A N 1
ATOM 577 C CA . GLN A 1 76 ? 14.548 -6.727 -6.469 1.00 77.94 76 GLN A CA 1
ATOM 578 C C . GLN A 1 76 ? 14.818 -6.808 -7.972 1.00 77.94 76 GLN A C 1
ATOM 580 O O . GLN A 1 76 ? 15.952 -7.079 -8.350 1.00 77.94 76 GLN A O 1
ATOM 585 N N . GLN A 1 77 ? 13.833 -6.474 -8.811 1.00 71.44 77 GLN A N 1
ATOM 586 C CA . GLN A 1 77 ? 14.021 -6.351 -10.264 1.00 71.44 77 GLN A CA 1
ATOM 587 C C . GLN A 1 77 ? 15.083 -5.290 -10.623 1.00 71.44 77 GLN A C 1
ATOM 589 O O . GLN A 1 77 ? 15.752 -5.388 -11.645 1.00 71.44 77 GLN A O 1
ATOM 594 N N . TRP A 1 78 ? 15.268 -4.279 -9.766 1.00 68.19 78 TRP A N 1
ATOM 595 C CA . TRP A 1 78 ? 16.249 -3.200 -9.944 1.00 68.19 78 TRP A CA 1
ATOM 596 C C . TRP A 1 78 ? 17.635 -3.513 -9.379 1.00 68.19 78 TRP A C 1
ATOM 598 O O . TRP A 1 78 ? 18.644 -3.051 -9.908 1.00 68.19 78 TRP A O 1
ATOM 608 N N . GLY A 1 79 ? 17.683 -4.236 -8.262 1.00 59.88 79 GLY A N 1
ATOM 609 C CA . GLY A 1 79 ? 18.897 -4.495 -7.490 1.00 59.88 79 GLY A CA 1
ATOM 610 C C . GLY A 1 79 ? 19.514 -5.875 -7.707 1.00 59.88 79 GLY A C 1
ATOM 611 O O . GLY A 1 79 ? 20.565 -6.146 -7.133 1.00 59.88 79 GLY A O 1
ATOM 612 N N . GLY A 1 80 ? 18.882 -6.751 -8.491 1.00 47.03 80 GLY A N 1
ATOM 613 C CA . GLY A 1 80 ? 19.291 -8.144 -8.619 1.00 47.03 80 GLY A CA 1
ATOM 614 C C . GLY A 1 80 ? 18.971 -8.727 -9.984 1.00 47.03 80 GLY A C 1
ATOM 615 O O . GLY A 1 80 ? 18.018 -9.484 -10.128 1.00 47.03 80 GLY A O 1
ATOM 616 N N . GLY A 1 81 ? 19.842 -8.449 -10.954 1.00 41.03 81 GLY A N 1
ATOM 617 C CA . GLY A 1 81 ? 20.153 -9.472 -11.941 1.00 41.03 81 GLY A CA 1
ATOM 618 C C . GLY A 1 81 ? 20.742 -10.676 -11.206 1.00 41.03 81 GLY A C 1
ATOM 619 O O . GLY A 1 81 ? 21.790 -10.560 -10.568 1.00 41.03 81 GLY A O 1
ATOM 620 N N . ASN A 1 82 ? 20.029 -11.794 -11.265 1.00 42.69 82 ASN A N 1
ATOM 621 C CA . ASN A 1 82 ? 20.626 -13.122 -11.283 1.00 42.69 82 ASN A CA 1
ATOM 622 C C . ASN A 1 82 ? 20.439 -13.664 -12.696 1.00 42.69 82 ASN A C 1
ATOM 624 O O . ASN A 1 82 ? 19.302 -13.532 -13.204 1.00 42.69 82 ASN A O 1
#

Sequence (82 aa):
MNHKEIEQIANYVRATAEALVECEGDVAGLQIELGQLQKVTEQLTQAIAETTDPDKKALLTSLDQTARRCKNCVLQQWGGGN

Mean predicted aligned error: 5.45 Å

Secondary structure (DSSP, 8-state):
--HHHHHHHHHHHHHHHHHHHHT---HHHHHHHHHHHHHHHHHHHHHHHH---HHHHHHHHHHHHHHHHHHHHHHHHHH---